Protein AF-A0A843GXW7-F1 (afdb_monomer_lite)

Structure (mmCIF, N/CA/C/O backbone):
data_AF-A0A843GXW7-F1
#
_entry.id   AF-A0A843GXW7-F1
#
loop_
_atom_site.group_PDB
_atom_site.id
_atom_site.type_symbol
_atom_site.label_atom_id
_atom_site.label_alt_id
_atom_site.label_comp_id
_atom_site.label_asym_id
_atom_site.label_entity_id
_atom_site.label_seq_id
_atom_site.pdbx_PDB_ins_code
_atom_site.Cartn_x
_atom_site.Cartn_y
_atom_site.Cartn_z
_atom_site.occupancy
_atom_site.B_iso_or_equiv
_atom_site.auth_seq_id
_atom_site.auth_comp_id
_atom_site.auth_asym_id
_atom_site.auth_atom_id
_atom_site.pdbx_PDB_model_num
ATOM 1 N N . MET A 1 1 ? 7.294 -0.478 14.705 1.00 50.03 1 MET A N 1
ATOM 2 C CA . MET A 1 1 ? 6.452 -0.263 13.513 1.00 50.03 1 MET A CA 1
ATOM 3 C C . MET A 1 1 ? 6.672 -1.454 12.606 1.00 50.03 1 MET A C 1
ATOM 5 O O . MET A 1 1 ? 7.815 -1.685 12.230 1.00 50.03 1 MET A O 1
ATOM 9 N N . ALA A 1 2 ? 5.650 -2.281 12.399 1.00 69.69 2 ALA A N 1
ATOM 10 C CA . ALA A 1 2 ? 5.773 -3.559 11.705 1.00 69.69 2 ALA A CA 1
ATOM 11 C C . ALA A 1 2 ? 4.669 -3.649 10.649 1.00 69.69 2 ALA A C 1
ATOM 13 O O . ALA A 1 2 ? 3.506 -3.769 11.001 1.00 69.69 2 ALA A O 1
ATOM 14 N N . TYR A 1 3 ? 5.032 -3.571 9.369 1.00 69.25 3 TYR A N 1
ATOM 15 C CA . TYR A 1 3 ? 4.130 -3.937 8.282 1.00 69.25 3 TYR A CA 1
ATOM 16 C C . TYR A 1 3 ? 4.435 -5.367 7.848 1.00 69.25 3 TYR A C 1
ATOM 18 O O . TYR A 1 3 ? 5.586 -5.817 7.893 1.00 69.25 3 TYR A O 1
ATOM 26 N N . THR A 1 4 ? 3.411 -6.080 7.390 1.00 79.94 4 THR A N 1
ATOM 27 C CA . THR A 1 4 ? 3.602 -7.395 6.770 1.00 79.94 4 THR A CA 1
ATOM 28 C C . THR A 1 4 ? 3.606 -7.228 5.259 1.00 79.94 4 THR A C 1
ATOM 30 O O . THR A 1 4 ? 2.687 -6.639 4.692 1.00 79.94 4 THR A O 1
ATOM 33 N N . ARG A 1 5 ? 4.658 -7.731 4.604 1.00 73.50 5 ARG A N 1
ATOM 34 C CA . ARG A 1 5 ? 4.801 -7.725 3.144 1.00 73.50 5 ARG A CA 1
ATOM 35 C C . ARG A 1 5 ? 4.377 -9.077 2.580 1.00 73.50 5 ARG A C 1
ATOM 37 O O . ARG A 1 5 ? 5.026 -10.081 2.872 1.00 73.50 5 ARG A O 1
ATOM 44 N N . ILE A 1 6 ? 3.370 -9.088 1.714 1.00 76.50 6 ILE A N 1
ATOM 45 C CA . ILE A 1 6 ? 2.937 -10.278 0.976 1.00 76.50 6 ILE A CA 1
ATOM 46 C C . ILE A 1 6 ? 3.390 -10.122 -0.482 1.00 76.50 6 ILE A C 1
ATOM 48 O O . ILE A 1 6 ? 3.111 -9.118 -1.138 1.00 76.50 6 ILE A O 1
ATOM 52 N N . LYS A 1 7 ? 4.155 -11.098 -0.986 1.00 62.97 7 LYS A N 1
ATOM 53 C CA . LYS A 1 7 ? 4.565 -11.171 -2.397 1.00 62.97 7 LYS A CA 1
ATOM 54 C C . LYS A 1 7 ? 3.756 -12.263 -3.086 1.00 62.97 7 LYS A C 1
ATOM 56 O O . LYS A 1 7 ? 3.855 -13.420 -2.685 1.00 62.97 7 LYS A O 1
ATOM 61 N N . GLN A 1 8 ? 3.015 -11.912 -4.131 1.00 55.94 8 GLN A N 1
ATOM 62 C CA . GLN A 1 8 ? 2.384 -12.886 -5.022 1.00 55.94 8 GLN A CA 1
ATOM 63 C C . GLN A 1 8 ? 3.324 -13.151 -6.208 1.00 55.94 8 GLN A C 1
ATOM 65 O O . GLN A 1 8 ? 3.797 -12.206 -6.834 1.00 55.94 8 GLN A O 1
ATOM 70 N N . GLN A 1 9 ? 3.658 -14.417 -6.480 1.00 50.94 9 GLN A N 1
ATOM 71 C CA . GLN A 1 9 ? 4.554 -14.817 -7.571 1.00 50.94 9 GLN A CA 1
ATOM 72 C C . GLN A 1 9 ? 3.760 -15.511 -8.679 1.00 50.94 9 GLN A C 1
ATOM 74 O O . GLN A 1 9 ? 3.101 -16.513 -8.423 1.00 50.94 9 GLN A O 1
ATOM 79 N N . ASP A 1 10 ? 3.891 -15.010 -9.907 1.00 49.22 10 ASP A N 1
ATOM 80 C CA . ASP A 1 10 ? 3.500 -15.708 -11.133 1.00 49.22 10 ASP A CA 1
ATOM 81 C C . ASP A 1 10 ? 4.648 -15.616 -12.157 1.00 49.22 10 ASP A C 1
ATOM 83 O O . ASP A 1 10 ? 5.483 -14.707 -12.100 1.00 49.22 10 ASP A O 1
ATOM 87 N N . HIS A 1 11 ? 4.724 -16.575 -13.078 1.00 53.69 11 HIS A N 1
ATOM 88 C CA . HIS A 1 11 ? 5.852 -16.829 -13.983 1.00 53.69 11 HIS A CA 1
ATOM 89 C C . HIS A 1 11 ? 6.160 -15.691 -14.985 1.00 53.69 11 HIS A C 1
ATOM 91 O O . HIS A 1 11 ? 7.162 -15.770 -15.690 1.00 53.69 11 HIS A O 1
ATOM 97 N N . ASN A 1 12 ? 5.355 -14.620 -15.025 1.00 51.12 12 ASN A N 1
ATOM 98 C CA . ASN A 1 12 ? 5.390 -13.553 -16.037 1.00 51.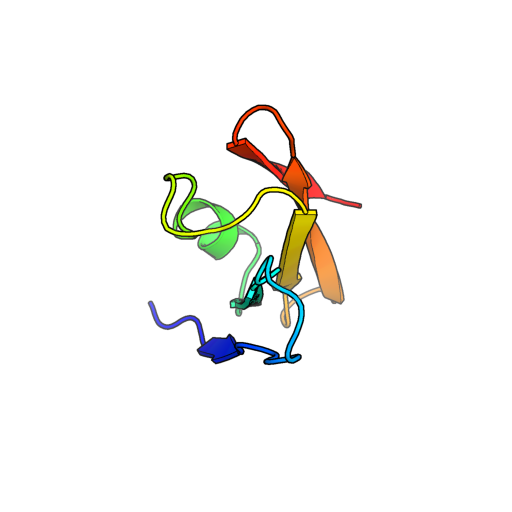12 12 ASN A CA 1
ATOM 99 C C . ASN A 1 12 ? 5.523 -12.119 -15.468 1.00 51.12 12 ASN A C 1
ATOM 101 O O . ASN A 1 12 ? 4.935 -11.184 -15.993 1.00 51.12 12 ASN A O 1
ATOM 105 N N . ASN A 1 13 ? 6.324 -11.935 -14.416 1.00 51.50 13 ASN A N 1
ATOM 106 C CA . ASN A 1 13 ? 7.000 -10.675 -14.051 1.00 51.50 13 ASN A CA 1
ATOM 107 C C . ASN A 1 13 ? 6.177 -9.353 -14.102 1.00 51.50 13 ASN A C 1
ATOM 109 O O . ASN A 1 13 ? 6.101 -8.687 -15.128 1.00 51.50 13 ASN A O 1
ATOM 113 N N . THR A 1 14 ? 5.670 -8.905 -12.949 1.00 52.91 14 THR A N 1
ATOM 114 C CA . THR A 1 14 ? 5.858 -7.566 -12.331 1.00 52.91 14 THR A CA 1
ATOM 115 C C . THR A 1 14 ? 5.144 -7.650 -10.984 1.00 52.91 14 THR A C 1
ATOM 117 O O . THR A 1 14 ? 3.923 -7.747 -10.921 1.00 52.91 14 THR A O 1
ATOM 120 N N . TYR A 1 15 ? 5.912 -7.727 -9.901 1.00 60.06 15 TYR A N 1
ATOM 121 C CA . TYR A 1 15 ? 5.383 -8.036 -8.575 1.00 60.06 15 TYR A CA 1
ATOM 122 C C . TYR A 1 15 ? 4.695 -6.808 -7.974 1.00 60.06 15 TYR A C 1
ATOM 124 O O . TYR A 1 15 ? 5.337 -6.008 -7.287 1.00 60.06 15 TYR A O 1
ATOM 132 N N . TYR A 1 16 ? 3.385 -6.671 -8.174 1.00 75.31 16 TYR A N 1
ATOM 133 C CA . TYR A 1 16 ? 2.596 -5.829 -7.281 1.00 75.31 16 TYR A CA 1
ATOM 134 C C . TYR A 1 16 ? 2.709 -6.429 -5.878 1.00 75.31 16 TYR A C 1
ATOM 136 O O . TYR A 1 16 ? 2.490 -7.621 -5.659 1.00 75.31 16 TYR A O 1
ATOM 144 N N . THR A 1 17 ? 3.195 -5.621 -4.946 1.00 86.56 17 THR A N 1
ATOM 145 C CA . THR A 1 17 ? 3.365 -6.027 -3.556 1.00 86.56 17 THR A CA 1
ATOM 146 C C . THR A 1 17 ? 2.129 -5.596 -2.785 1.00 86.56 17 THR A C 1
ATOM 148 O O . THR A 1 17 ? 1.651 -4.477 -2.958 1.00 86.56 17 THR A O 1
ATOM 151 N N . GLU A 1 18 ? 1.636 -6.470 -1.918 1.00 90.56 18 GLU A N 1
ATOM 152 C CA . GLU A 1 18 ? 0.568 -6.132 -0.986 1.00 90.56 18 GLU A CA 1
ATOM 153 C C . GLU A 1 18 ? 1.172 -5.897 0.397 1.00 90.56 18 GLU A C 1
ATOM 155 O O . GLU A 1 18 ? 1.995 -6.679 0.891 1.00 90.56 18 GLU A O 1
ATOM 160 N N . PHE A 1 19 ? 0.774 -4.794 1.012 1.00 93.12 19 PHE A N 1
ATOM 161 C CA . PHE A 1 19 ? 1.150 -4.428 2.365 1.00 93.12 19 PHE A CA 1
ATOM 162 C C . PHE A 1 19 ? -0.077 -4.446 3.260 1.00 93.12 19 PHE A C 1
ATOM 164 O O . PHE A 1 19 ? -1.173 -4.059 2.859 1.00 93.12 19 PHE A O 1
ATOM 171 N N . VAL A 1 20 ? 0.127 -4.860 4.500 1.00 94.81 20 VAL A N 1
ATOM 172 C CA . VAL A 1 20 ? -0.872 -4.710 5.554 1.00 94.81 20 VAL A CA 1
ATOM 173 C C . VAL A 1 20 ? -0.284 -3.794 6.614 1.00 94.81 20 VAL A C 1
ATOM 175 O O . VAL A 1 20 ? 0.829 -4.044 7.093 1.00 94.81 20 VAL A O 1
ATOM 178 N N . ILE A 1 21 ? -1.016 -2.728 6.927 1.00 95.19 21 ILE A N 1
ATOM 179 C CA . ILE A 1 21 ? -0.648 -1.706 7.908 1.00 95.19 21 ILE A CA 1
ATOM 180 C C . ILE A 1 21 ? -1.727 -1.598 8.988 1.00 95.19 21 ILE A C 1
ATOM 182 O O . ILE A 1 21 ? -2.902 -1.856 8.725 1.00 95.19 21 ILE A O 1
ATOM 186 N N . ASP A 1 22 ? -1.342 -1.208 10.200 1.00 93.44 22 ASP A N 1
ATOM 187 C CA . ASP A 1 22 ? -2.272 -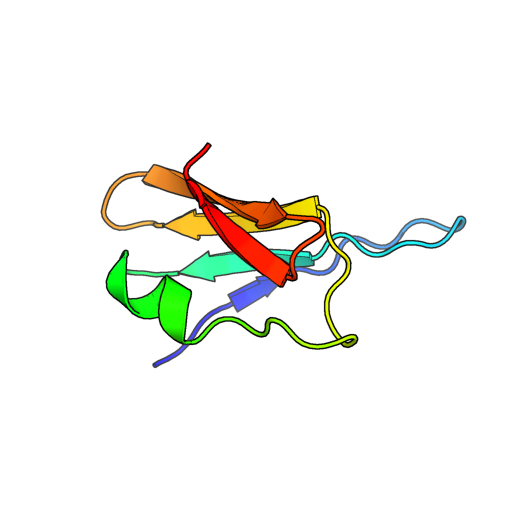1.143 11.331 1.00 93.44 22 ASP A CA 1
ATOM 188 C C . ASP A 1 22 ? -3.078 0.161 11.323 1.00 93.44 22 ASP A C 1
ATOM 190 O O . ASP A 1 22 ? -4.289 0.154 11.563 1.00 93.44 22 ASP A O 1
ATOM 194 N N . THR A 1 23 ? -2.414 1.282 11.022 1.00 94.50 23 THR A N 1
ATOM 195 C CA . THR A 1 23 ? -2.994 2.630 11.043 1.00 94.50 23 THR A CA 1
ATOM 196 C C . THR A 1 23 ? -2.713 3.405 9.756 1.00 94.50 23 THR A C 1
ATOM 198 O O . THR A 1 23 ? -1.762 3.123 9.030 1.00 94.50 23 THR A O 1
ATOM 201 N N . VAL A 1 24 ? -3.501 4.449 9.486 1.00 93.19 24 VAL A N 1
ATOM 202 C CA . VAL A 1 24 ? -3.301 5.331 8.318 1.00 93.19 24 VAL A CA 1
ATOM 203 C C . VAL A 1 24 ? -1.943 6.035 8.357 1.00 93.19 24 VAL A C 1
ATOM 205 O O . VAL A 1 24 ? -1.329 6.291 7.324 1.00 93.19 24 VAL A O 1
ATOM 208 N N . GLN A 1 25 ? -1.429 6.329 9.550 1.00 93.75 25 GLN A N 1
ATOM 209 C CA . GLN A 1 25 ? -0.127 6.969 9.724 1.00 93.75 25 GLN A CA 1
ATOM 210 C C . GLN A 1 25 ? 1.016 6.085 9.205 1.00 93.75 25 GLN A C 1
ATOM 212 O O . GLN A 1 25 ? 2.014 6.606 8.693 1.00 93.75 25 GLN A O 1
ATOM 217 N N . ASP A 1 26 ? 0.852 4.761 9.262 1.00 93.88 26 ASP A N 1
ATOM 218 C CA . ASP A 1 26 ? 1.854 3.797 8.810 1.00 93.88 26 ASP A CA 1
ATOM 219 C C . ASP A 1 26 ? 2.038 3.803 7.283 1.00 93.88 26 ASP A C 1
ATOM 221 O O . ASP A 1 26 ? 3.087 3.365 6.806 1.00 93.88 26 ASP A O 1
ATOM 225 N N . VAL A 1 27 ? 1.105 4.381 6.507 1.00 93.44 27 VAL A N 1
ATOM 226 C CA . VAL A 1 27 ? 1.254 4.581 5.048 1.00 93.44 27 VAL A CA 1
ATOM 227 C C . VAL A 1 27 ? 2.540 5.344 4.726 1.00 93.44 27 VAL A C 1
ATOM 229 O O . VAL A 1 27 ? 3.232 5.027 3.762 1.00 93.44 27 VAL A O 1
ATOM 232 N N . SER A 1 28 ? 2.905 6.319 5.563 1.00 92.69 28 SER A N 1
ATOM 233 C CA . SER A 1 28 ? 4.123 7.123 5.386 1.00 92.69 28 SER A CA 1
ATOM 234 C C . SER A 1 28 ? 5.425 6.325 5.537 1.00 92.69 28 SER A C 1
ATOM 236 O O . SER A 1 28 ? 6.481 6.787 5.110 1.00 92.69 28 SER A O 1
ATOM 238 N N . THR A 1 29 ? 5.355 5.129 6.129 1.00 93.94 29 THR A N 1
ATOM 239 C CA . THR A 1 29 ? 6.504 4.234 6.335 1.00 93.94 29 THR A CA 1
ATOM 240 C C . THR A 1 29 ? 6.694 3.237 5.194 1.00 93.94 29 THR A C 1
ATOM 242 O O . THR A 1 29 ? 7.709 2.537 5.146 1.00 93.94 29 THR A O 1
ATOM 245 N N . LEU A 1 30 ? 5.724 3.156 4.279 1.00 93.44 30 LEU A N 1
ATOM 246 C CA . LEU A 1 30 ? 5.776 2.243 3.152 1.00 93.44 30 LEU A CA 1
ATOM 247 C C . LEU A 1 30 ? 6.817 2.707 2.124 1.00 93.44 30 LEU A C 1
ATOM 249 O O . LEU A 1 30 ? 6.933 3.903 1.847 1.00 93.44 30 LEU A O 1
ATOM 253 N N . PRO A 1 31 ? 7.556 1.770 1.509 1.00 93.50 31 PRO A N 1
ATOM 254 C CA . PRO A 1 31 ? 8.523 2.101 0.471 1.00 93.50 31 PRO A CA 1
ATOM 255 C C . PRO A 1 31 ? 7.839 2.767 -0.730 1.00 93.50 31 PRO A C 1
ATOM 257 O O . PRO A 1 31 ? 6.780 2.338 -1.193 1.00 93.50 31 PRO A O 1
ATOM 260 N N . THR A 1 32 ? 8.481 3.808 -1.251 1.00 93.50 32 THR A N 1
ATOM 261 C CA . THR A 1 32 ? 8.108 4.493 -2.499 1.00 93.50 32 THR A CA 1
ATOM 262 C C . THR A 1 32 ? 9.195 4.365 -3.568 1.00 93.50 32 THR A C 1
ATOM 264 O O . THR A 1 32 ? 9.035 4.847 -4.688 1.00 93.50 32 THR A O 1
ATOM 267 N N . ASP A 1 33 ? 10.302 3.693 -3.249 1.00 90.31 33 ASP A N 1
ATOM 268 C CA . ASP A 1 33 ? 11.424 3.468 -4.153 1.00 90.31 33 ASP A CA 1
ATOM 269 C C . ASP A 1 33 ? 11.165 2.332 -5.165 1.00 90.31 33 ASP A C 1
ATOM 271 O O . ASP A 1 33 ? 10.123 1.671 -5.181 1.00 90.31 33 ASP A O 1
ATOM 275 N N . GLU A 1 34 ? 12.138 2.110 -6.047 1.00 86.44 34 GLU A N 1
ATOM 276 C CA . GLU A 1 34 ? 12.096 1.100 -7.111 1.00 86.44 34 GLU A CA 1
ATOM 277 C C . GLU A 1 34 ? 11.982 -0.355 -6.600 1.00 86.44 34 GLU A C 1
ATOM 279 O O . GLU A 1 34 ? 11.760 -1.263 -7.399 1.00 86.44 34 GLU A O 1
ATOM 284 N N . SER A 1 35 ? 12.089 -0.618 -5.288 1.00 85.50 35 SER A N 1
ATOM 285 C CA . SER A 1 35 ? 11.903 -1.964 -4.714 1.00 85.50 35 SER A CA 1
ATOM 286 C C . SER A 1 35 ? 10.442 -2.434 -4.693 1.00 85.50 35 SER A C 1
ATOM 288 O O . SER A 1 35 ? 10.169 -3.615 -4.415 1.00 85.50 35 SER A O 1
ATOM 290 N N . VAL A 1 36 ? 9.510 -1.521 -4.988 1.00 88.50 36 VAL A N 1
ATOM 291 C CA . VAL A 1 36 ? 8.070 -1.760 -5.070 1.00 88.50 36 VAL A CA 1
ATOM 292 C C . VAL A 1 36 ? 7.530 -1.222 -6.387 1.00 88.50 36 VAL A C 1
ATOM 294 O O . VAL A 1 36 ? 7.726 -0.061 -6.751 1.00 88.50 36 VAL A O 1
ATOM 297 N N . SER A 1 37 ? 6.831 -2.091 -7.113 1.00 90.94 37 SER A N 1
ATOM 298 C CA . SER A 1 37 ? 6.187 -1.731 -8.368 1.00 90.94 37 SER A CA 1
ATOM 299 C C . SER A 1 37 ? 5.020 -0.780 -8.116 1.00 90.94 37 SER A C 1
ATOM 301 O O . SER A 1 37 ? 4.202 -1.008 -7.223 1.00 90.94 37 SER A O 1
ATOM 303 N N . VAL A 1 38 ? 4.910 0.267 -8.933 1.00 91.44 38 VAL A N 1
ATOM 304 C CA . VAL A 1 38 ? 3.682 1.072 -9.031 1.00 91.44 38 VAL A CA 1
ATOM 305 C C . VAL A 1 38 ? 2.483 0.152 -9.271 1.00 91.44 38 VAL A C 1
ATOM 307 O O . VAL A 1 38 ? 2.637 -0.866 -9.932 1.00 91.44 38 VAL A O 1
ATOM 310 N N . GLY A 1 39 ? 1.326 0.465 -8.693 1.00 90.69 39 GLY A N 1
ATOM 311 C CA . GLY A 1 39 ? 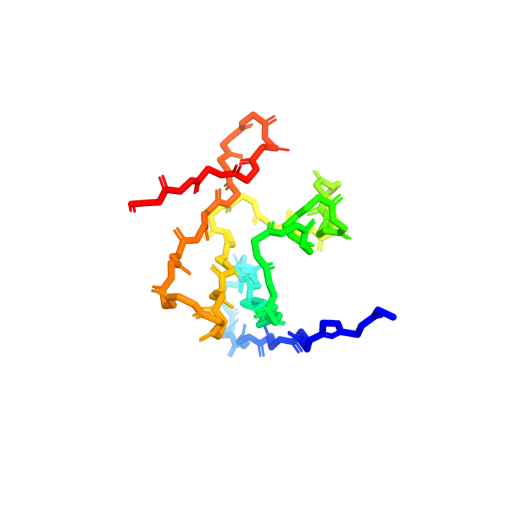0.142 -0.402 -8.626 1.00 90.69 39 GLY A CA 1
ATOM 312 C C . GLY A 1 39 ? 0.1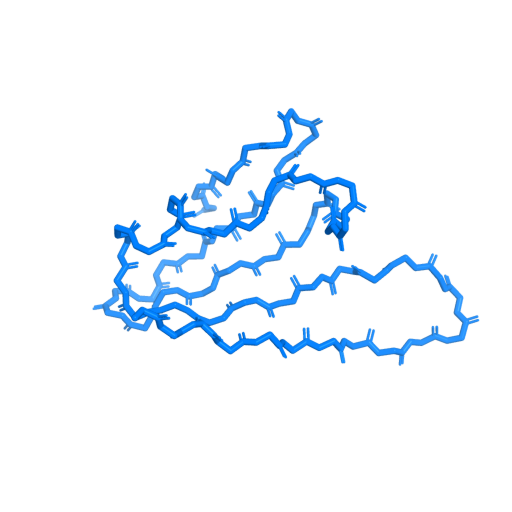06 -1.339 -7.412 1.00 90.69 39 GLY A C 1
ATOM 313 O O . GLY A 1 39 ? -0.916 -1.973 -7.173 1.00 90.69 39 GLY A O 1
ATOM 314 N N . SER A 1 40 ? 1.190 -1.418 -6.630 1.00 93.00 40 SER A N 1
ATOM 315 C CA . SER A 1 40 ? 1.193 -2.110 -5.333 1.00 93.00 40 SER A CA 1
ATOM 316 C C . SER A 1 40 ? 0.147 -1.515 -4.394 1.00 93.00 40 SER A C 1
ATOM 318 O O . SER A 1 40 ? -0.126 -0.315 -4.461 1.00 93.00 40 SER A O 1
ATOM 320 N N . ALA A 1 41 ? -0.410 -2.344 -3.516 1.00 94.00 41 ALA A N 1
ATOM 321 C CA . ALA A 1 41 ? -1.520 -1.974 -2.648 1.00 94.00 41 ALA A CA 1
ATOM 322 C C . ALA A 1 41 ? -1.143 -2.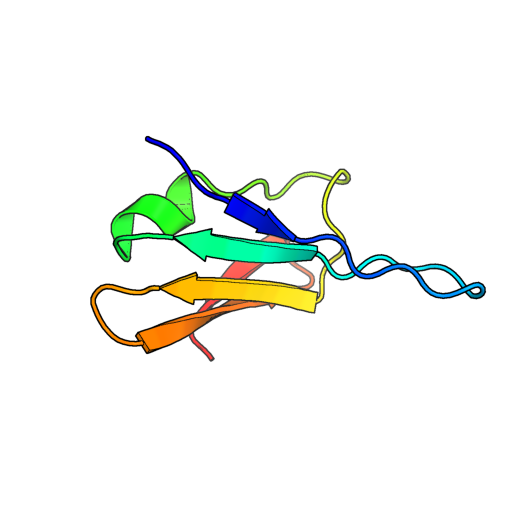075 -1.167 1.00 94.00 41 ALA A C 1
ATOM 324 O O . ALA A 1 41 ? -0.306 -2.892 -0.782 1.00 94.00 41 ALA A O 1
ATOM 325 N N . ALA A 1 42 ? -1.775 -1.259 -0.331 1.00 95.19 42 ALA A N 1
ATOM 326 C CA . ALA A 1 42 ? -1.684 -1.350 1.116 1.00 95.19 42 ALA A CA 1
ATOM 327 C C . ALA A 1 42 ? -3.079 -1.299 1.736 1.00 95.19 42 ALA A C 1
ATOM 329 O O . ALA A 1 42 ? -3.887 -0.452 1.368 1.00 95.19 42 ALA A O 1
ATOM 330 N N . ILE A 1 43 ? -3.356 -2.202 2.672 1.00 95.94 43 ILE A N 1
ATOM 331 C CA . ILE A 1 43 ? -4.642 -2.305 3.364 1.00 95.94 43 ILE A CA 1
ATOM 332 C C . ILE A 1 43 ? -4.434 -1.899 4.820 1.00 95.94 43 ILE A C 1
ATOM 334 O O . ILE A 1 43 ? -3.590 -2.477 5.510 1.00 95.94 43 ILE A O 1
ATOM 338 N N . CYS A 1 44 ? -5.206 -0.919 5.284 1.00 95.56 44 CYS A N 1
ATOM 339 C CA . CYS A 1 44 ? -5.199 -0.464 6.668 1.00 95.56 44 CYS A CA 1
ATOM 340 C C . CYS A 1 44 ? -6.211 -1.253 7.503 1.00 95.56 44 CYS A C 1
ATOM 342 O O . CYS A 1 44 ? -7.413 -1.199 7.250 1.00 95.56 44 CYS A O 1
ATOM 344 N N . ILE A 1 45 ? -5.749 -1.968 8.529 1.00 94.56 45 ILE A N 1
ATOM 345 C CA . ILE A 1 45 ? -6.621 -2.763 9.405 1.00 94.56 45 ILE A CA 1
ATOM 346 C C . ILE A 1 45 ? -7.538 -1.854 10.234 1.00 94.56 45 ILE A C 1
ATOM 348 O O . ILE A 1 45 ? -8.715 -2.167 10.407 1.00 94.56 45 ILE A O 1
ATOM 352 N N . GLY A 1 46 ? -7.027 -0.723 10.730 1.00 91.38 46 GLY A N 1
ATOM 353 C CA . GLY A 1 46 ? -7.754 0.144 11.660 1.00 91.38 46 GLY A CA 1
ATOM 354 C C . GLY A 1 46 ? -9.050 0.746 11.106 1.00 91.38 46 GLY A C 1
ATOM 355 O O . GLY A 1 46 ? -9.960 1.039 11.880 1.00 91.38 46 GLY A O 1
ATOM 356 N N . ASN A 1 47 ? -9.155 0.920 9.787 1.00 93.12 47 ASN A N 1
ATOM 357 C CA . ASN A 1 47 ? -10.324 1.528 9.140 1.00 93.12 47 ASN A CA 1
ATOM 358 C C . ASN A 1 47 ? -10.728 0.884 7.803 1.00 93.12 47 ASN A C 1
ATOM 360 O O . ASN A 1 47 ? -11.665 1.361 7.171 1.00 93.12 47 ASN A O 1
ATOM 364 N N . SER A 1 48 ? -10.069 -0.201 7.384 1.00 93.00 48 SER A N 1
ATOM 365 C CA . SER A 1 48 ? -10.312 -0.884 6.103 1.00 93.00 48 SER A CA 1
ATOM 366 C C . SER A 1 48 ? -10.073 -0.024 4.853 1.00 93.00 48 SER A C 1
ATOM 368 O O . SER A 1 48 ? -10.536 -0.383 3.772 1.00 93.00 48 SER A O 1
ATOM 370 N N . GLU A 1 49 ? -9.347 1.093 4.968 1.00 95.25 49 GLU A N 1
ATOM 371 C CA . GLU A 1 49 ? -8.941 1.884 3.803 1.00 95.25 49 GLU A CA 1
ATOM 372 C C . GLU A 1 49 ? -7.883 1.148 2.977 1.00 95.25 49 GLU A C 1
ATOM 374 O O . GLU A 1 49 ? -7.016 0.445 3.511 1.00 95.25 49 GLU A O 1
ATOM 379 N N . VAL A 1 50 ? -7.939 1.348 1.661 1.00 95.19 50 VAL A N 1
ATOM 380 C CA . VAL A 1 50 ? -6.997 0.766 0.707 1.00 95.19 50 VAL A CA 1
ATOM 381 C C . VAL A 1 50 ? -6.243 1.882 0.004 1.00 95.19 50 VAL A C 1
ATOM 383 O O . VAL A 1 50 ? -6.826 2.859 -0.459 1.00 95.19 50 VAL A O 1
ATOM 386 N N . TYR A 1 51 ? -4.932 1.712 -0.089 1.00 96.25 51 TYR A N 1
ATOM 387 C CA . TYR A 1 51 ? -4.018 2.635 -0.734 1.00 96.25 51 TYR A CA 1
ATOM 388 C C . TYR A 1 51 ? -3.338 1.949 -1.912 1.00 96.25 51 TYR A C 1
ATOM 390 O O . TYR A 1 51 ? -3.045 0.756 -1.855 1.00 96.25 51 TYR A O 1
ATOM 398 N N . MET A 1 52 ? -3.033 2.706 -2.960 1.00 96.06 52 MET A N 1
ATOM 399 C CA . MET A 1 52 ? -2.280 2.246 -4.123 1.00 96.06 52 MET A CA 1
ATOM 400 C C . MET A 1 52 ? -1.067 3.141 -4.361 1.00 96.06 52 MET A C 1
ATOM 402 O O . MET A 1 52 ? -1.161 4.365 -4.272 1.00 96.06 52 MET A O 1
ATOM 406 N N . LEU A 1 53 ? 0.073 2.544 -4.705 1.00 96.00 53 LEU A N 1
ATOM 407 C CA . LEU A 1 53 ? 1.253 3.286 -5.138 1.00 96.00 53 LEU A CA 1
ATOM 408 C C . LEU A 1 53 ? 1.060 3.758 -6.587 1.00 96.00 53 LEU A C 1
ATOM 410 O O . LEU A 1 53 ? 1.082 2.949 -7.513 1.00 96.00 53 LEU A O 1
ATOM 414 N N . ASN A 1 54 ? 0.865 5.056 -6.806 1.00 94.56 54 ASN A N 1
ATOM 415 C CA . ASN A 1 54 ? 0.629 5.609 -8.144 1.00 94.56 54 ASN A CA 1
ATOM 416 C C . ASN A 1 54 ? 1.923 5.744 -8.983 1.00 94.56 54 ASN A C 1
ATOM 418 O O . ASN A 1 54 ? 3.030 5.518 -8.496 1.00 94.56 54 ASN A O 1
ATOM 422 N N . SER A 1 55 ? 1.799 6.178 -10.244 1.00 93.75 55 SER A N 1
ATOM 423 C CA . SER A 1 55 ? 2.941 6.417 -11.150 1.00 93.75 55 SER A CA 1
ATOM 424 C C . SER A 1 55 ? 3.915 7.496 -10.666 1.00 93.75 55 SER A C 1
ATOM 426 O O . SER A 1 55 ? 5.072 7.501 -11.074 1.00 93.75 55 SER A O 1
ATOM 428 N N . ASN A 1 56 ?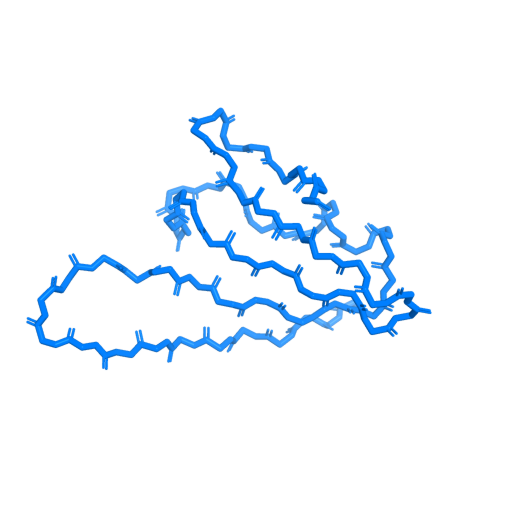 3.460 8.395 -9.789 1.00 95.00 56 ASN A N 1
ATOM 429 C CA . ASN A 1 56 ? 4.285 9.424 -9.156 1.00 95.00 56 ASN A CA 1
ATOM 430 C C . ASN A 1 56 ? 4.984 8.909 -7.888 1.00 95.00 56 ASN A C 1
ATOM 432 O O . ASN A 1 56 ? 5.591 9.701 -7.171 1.00 95.00 56 ASN A O 1
ATOM 436 N N . ARG A 1 57 ? 4.894 7.602 -7.599 1.00 92.88 57 ARG A N 1
ATOM 437 C CA . ARG A 1 57 ? 5.458 6.955 -6.407 1.00 92.88 57 ARG A CA 1
ATOM 438 C C . ARG A 1 57 ? 4.902 7.522 -5.098 1.00 92.88 57 ARG A C 1
ATOM 440 O O . ARG A 1 57 ? 5.613 7.672 -4.109 1.00 92.88 57 ARG A O 1
ATOM 447 N N . GLN A 1 58 ? 3.608 7.820 -5.091 1.00 95.94 58 GLN A N 1
ATOM 448 C CA . GLN A 1 58 ? 2.869 8.273 -3.918 1.00 95.94 58 GLN A CA 1
ATOM 449 C C . GLN A 1 58 ? 1.768 7.270 -3.588 1.00 95.94 58 GLN A C 1
ATOM 451 O O . GLN A 1 58 ? 1.042 6.824 -4.478 1.00 95.94 58 GLN A O 1
ATOM 456 N N . TRP A 1 59 ? 1.640 6.932 -2.308 1.00 95.69 59 TRP A N 1
ATOM 457 C CA . TRP A 1 59 ? 0.516 6.151 -1.806 1.00 95.69 59 TRP A CA 1
ATOM 458 C C . TRP A 1 59 ? -0.734 7.029 -1.783 1.00 95.69 59 TRP A C 1
ATOM 460 O O . TRP A 1 59 ? -0.773 8.042 -1.085 1.00 95.69 59 TRP A O 1
ATOM 470 N N . VAL A 1 60 ? -1.736 6.657 -2.573 1.00 96.44 60 VAL A N 1
ATOM 471 C CA . VAL A 1 60 ? -3.017 7.365 -2.680 1.00 96.44 60 VAL A CA 1
ATOM 472 C C . VAL A 1 60 ? -4.150 6.452 -2.237 1.00 96.44 60 VAL A C 1
ATOM 474 O O . VAL A 1 60 ? -4.138 5.270 -2.565 1.00 96.44 60 VAL A O 1
ATOM 477 N N . MET A 1 61 ? -5.107 6.990 -1.484 1.00 96.06 61 MET A N 1
ATOM 478 C CA . MET A 1 61 ? -6.315 6.261 -1.091 1.00 96.06 61 MET A CA 1
ATOM 479 C C . MET A 1 61 ? -7.193 6.005 -2.325 1.00 96.06 61 MET A C 1
ATOM 481 O O . MET A 1 61 ? -7.337 6.904 -3.160 1.00 96.06 61 MET A O 1
ATOM 485 N N . LEU A 1 62 ? -7.734 4.790 -2.436 1.00 91.19 62 LEU A N 1
ATOM 486 C CA . LEU A 1 62 ? -8.673 4.375 -3.485 1.00 91.19 62 LEU A CA 1
ATOM 487 C C . LEU A 1 62 ? -10.133 4.625 -3.097 1.00 91.19 62 LEU A C 1
ATOM 489 O O . LEU A 1 62 ? -10.453 4.526 -1.892 1.00 91.19 62 LEU A O 1
#

Radius of gyration: 11.18 Å; chains: 1; bounding box: 22×26×30 Å

Secondary structure (DSSP, 8-state):
--PEEEE---TT---PEEEEESSGGGGGGS--STTS-TT-EEEETTT--EEEE-TTS-EEE-

Foldseek 3Di:
DDKDWDWDDDPDDDTQIEIEAADPVCLVVDDLDPVHDFQRKYAHPPPRWIWTQHPVSHTDTD

Sequence (62 aa):
MAYTRIKQQDHNNTYYTEFVIDTVQDVSTLPTDESVSVGSAAICIGNSEVYMLNSNRQWVML

pLDDT: mean 85.03, std 15.1, range [49.22, 96.44]